Protein AF-X1NJS3-F1 (afdb_monomer_lite)

Radius of gyration: 25.47 Å; chains: 1; bounding box: 70×43×67 Å

Foldseek 3Di:
DPPPVVCCVPVVCCLQAQLLLLLLLLVPQWAPPDAPVRSRVSRNVSSVVVLVVQLVVQCPPPNHNDDVSSVVSSVVSSVVSNVSSVVVQVPDDPVGGDDDPPPPPPPPQPPDPVSVVVVVVVVVVVVVVVVVVVCVVPPPPPDPPDPDDDDADPVRDSDDDD

Structure (mmCIF, N/CA/C/O backbone):
data_AF-X1NJS3-F1
#
_entry.id   AF-X1NJS3-F1
#
loop_
_atom_site.group_PDB
_atom_site.id
_atom_site.type_symbol
_atom_site.label_atom_id
_atom_site.label_alt_id
_atom_site.label_comp_id
_atom_site.label_asym_id
_atom_site.label_entity_id
_atom_site.label_seq_id
_atom_site.pdbx_PDB_ins_code
_atom_site.Cartn_x
_atom_site.Cartn_y
_atom_site.Cartn_z
_atom_site.occupancy
_atom_site.B_iso_or_equiv
_atom_site.auth_seq_id
_atom_site.auth_comp_id
_atom_site.auth_asym_id
_atom_site.auth_atom_id
_atom_site.pdbx_PDB_model_num
ATOM 1 N N . MET A 1 1 ? 2.741 6.557 -29.285 1.00 46.91 1 MET A N 1
ATOM 2 C CA . MET A 1 1 ? 2.210 5.775 -28.145 1.00 46.91 1 MET A CA 1
ATOM 3 C C . MET A 1 1 ? 2.106 6.664 -26.900 1.00 46.91 1 MET A C 1
ATOM 5 O O . MET A 1 1 ? 3.050 6.705 -26.124 1.00 46.91 1 MET A O 1
ATOM 9 N N . PRO A 1 2 ? 1.004 7.417 -26.710 1.00 48.31 2 PRO A N 1
ATOM 10 C CA . PRO A 1 2 ? 0.836 8.349 -25.581 1.00 48.31 2 PRO A CA 1
ATOM 11 C C . PRO A 1 2 ? 0.317 7.695 -24.280 1.00 48.31 2 PRO A C 1
ATOM 13 O O . PRO A 1 2 ? 0.079 8.378 -23.291 1.00 48.31 2 PRO A O 1
ATOM 16 N N . SER A 1 3 ? 0.114 6.375 -24.258 1.00 61.16 3 SER A N 1
ATOM 17 C CA . SER A 1 3 ? -0.621 5.662 -23.201 1.00 61.16 3 SER A CA 1
ATOM 18 C C . SER A 1 3 ? 0.203 5.266 -21.968 1.00 61.16 3 SER A C 1
ATOM 20 O O . SER A 1 3 ? -0.378 4.862 -20.961 1.00 61.16 3 SER A O 1
ATOM 22 N N . ASN A 1 4 ? 1.537 5.379 -21.998 1.00 74.69 4 ASN A N 1
ATOM 23 C CA . ASN A 1 4 ? 2.374 4.877 -20.902 1.00 74.69 4 ASN A CA 1
ATOM 24 C C . ASN A 1 4 ? 2.341 5.790 -19.662 1.00 74.69 4 ASN A C 1
ATOM 26 O O . ASN A 1 4 ? 2.194 5.312 -18.540 1.00 74.69 4 ASN A O 1
ATOM 30 N N . SER A 1 5 ? 2.404 7.110 -19.854 1.00 83.56 5 SER A N 1
ATOM 31 C CA . SER A 1 5 ? 2.488 8.063 -18.739 1.00 83.56 5 SER A CA 1
ATOM 32 C C . SER A 1 5 ? 1.195 8.134 -17.929 1.00 83.56 5 SER A C 1
ATOM 34 O O . SER A 1 5 ? 1.243 8.111 -16.703 1.00 83.56 5 SER A O 1
ATOM 36 N N . LEU A 1 6 ? 0.034 8.145 -18.598 1.00 85.44 6 LEU A N 1
ATOM 37 C CA . LEU A 1 6 ? -1.269 8.157 -17.923 1.00 85.44 6 LEU A CA 1
ATOM 38 C C . LEU A 1 6 ? -1.483 6.883 -17.098 1.00 85.44 6 LEU A C 1
ATOM 40 O O . LEU A 1 6 ? -1.973 6.929 -15.972 1.00 85.44 6 LEU A O 1
ATOM 44 N N . ARG A 1 7 ? -1.056 5.740 -17.639 1.00 82.75 7 ARG A N 1
ATOM 45 C CA . ARG A 1 7 ? -1.139 4.457 -16.949 1.00 82.75 7 ARG A CA 1
ATOM 46 C C . ARG A 1 7 ? -0.251 4.406 -15.708 1.00 82.75 7 ARG A C 1
ATOM 48 O O . ARG A 1 7 ? -0.682 3.853 -14.705 1.00 82.75 7 ARG A O 1
ATOM 55 N N . ILE A 1 8 ? 0.949 4.984 -15.748 1.00 84.44 8 ILE A N 1
ATOM 56 C CA . ILE A 1 8 ? 1.824 5.079 -14.569 1.00 84.44 8 ILE A CA 1
ATOM 57 C C . ILE A 1 8 ? 1.223 6.045 -13.542 1.00 84.44 8 ILE A C 1
ATOM 59 O O . ILE A 1 8 ? 1.112 5.694 -12.369 1.00 84.44 8 ILE A O 1
ATOM 63 N N . ALA A 1 9 ? 0.777 7.222 -13.989 1.00 87.88 9 ALA A N 1
ATOM 64 C CA . ALA A 1 9 ? 0.212 8.255 -13.124 1.00 87.88 9 ALA A CA 1
ATOM 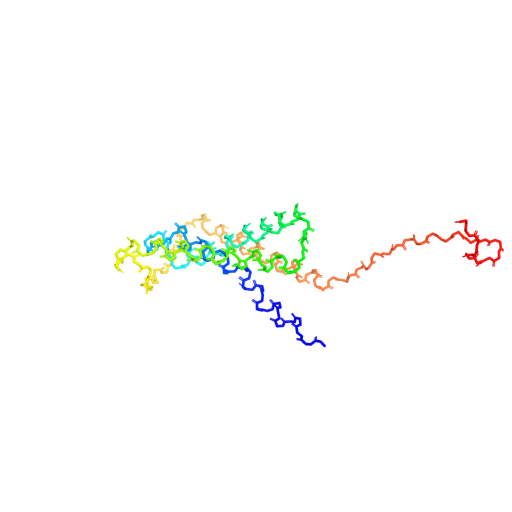65 C C . ALA A 1 9 ? -1.035 7.784 -12.360 1.00 87.88 9 ALA A C 1
ATOM 67 O O . ALA A 1 9 ? -1.224 8.175 -11.214 1.00 87.88 9 ALA A O 1
ATOM 68 N N . LEU A 1 10 ? -1.867 6.932 -12.968 1.00 86.75 10 LEU A N 1
ATOM 69 C CA . LEU A 1 10 ? -3.061 6.373 -12.323 1.00 86.75 10 LEU A CA 1
ATOM 70 C C . LEU A 1 10 ? -2.790 5.029 -11.637 1.00 86.75 10 LEU A C 1
ATOM 72 O O . LEU A 1 10 ? -3.277 4.777 -10.536 1.00 86.75 10 LEU A O 1
ATOM 76 N N . GLY A 1 11 ? -2.004 4.164 -12.275 1.00 88.56 11 GLY A N 1
ATOM 77 C CA . GLY A 1 11 ? -1.736 2.813 -11.794 1.00 88.56 11 GLY A CA 1
ATOM 78 C C . GLY A 1 11 ? -0.907 2.791 -10.516 1.00 88.56 11 GLY A C 1
ATOM 79 O O . GLY A 1 11 ? -1.150 1.950 -9.654 1.00 88.56 11 GLY A O 1
ATOM 80 N N . LEU A 1 12 ? 0.035 3.725 -10.362 1.00 89.19 12 LEU A N 1
ATOM 81 C CA . LEU A 1 12 ? 0.917 3.767 -9.199 1.00 89.19 12 LEU A CA 1
ATOM 82 C C . LEU A 1 12 ? 0.168 4.179 -7.916 1.00 89.19 12 LEU A C 1
ATOM 84 O O . LEU A 1 12 ? 0.212 3.407 -6.959 1.00 89.19 12 LEU A O 1
ATOM 88 N N . PRO A 1 13 ? -0.612 5.280 -7.877 1.00 90.69 13 PRO A N 1
ATOM 89 C CA . PRO A 1 13 ? -1.480 5.573 -6.736 1.00 90.69 13 PRO A CA 1
ATOM 90 C C . PRO A 1 13 ? -2.510 4.474 -6.472 1.00 90.69 13 PRO A C 1
ATOM 92 O O . PRO A 1 13 ? -2.783 4.156 -5.316 1.00 90.69 13 PRO A O 1
ATOM 95 N N . PHE A 1 14 ? -3.058 3.862 -7.528 1.00 90.88 14 PHE A N 1
ATOM 96 C CA . PHE A 1 14 ? -4.007 2.763 -7.381 1.00 90.88 14 PHE A CA 1
ATOM 97 C C . PHE A 1 14 ? -3.387 1.578 -6.627 1.00 90.88 14 PHE A C 1
ATOM 99 O O . PHE A 1 14 ? -3.921 1.157 -5.599 1.00 90.88 14 PHE A O 1
ATOM 106 N N . LEU A 1 15 ? -2.232 1.091 -7.091 1.00 91.88 15 LEU A N 1
ATOM 107 C CA . LEU A 1 15 ? -1.497 -0.013 -6.465 1.00 91.88 15 LEU A CA 1
ATOM 108 C C . LEU A 1 15 ? -1.016 0.329 -5.052 1.00 91.88 15 LEU A C 1
ATOM 110 O O . LEU A 1 15 ? -1.027 -0.539 -4.185 1.00 91.88 15 LEU A O 1
ATOM 114 N N . LEU A 1 16 ? -0.620 1.577 -4.805 1.00 92.88 16 LEU A N 1
ATOM 115 C CA . LEU A 1 16 ? -0.117 2.007 -3.499 1.00 92.88 16 LEU A CA 1
ATOM 116 C C . LEU A 1 16 ? -1.215 2.246 -2.460 1.00 92.88 16 LEU A C 1
ATOM 118 O O . LEU A 1 16 ? -0.913 2.268 -1.269 1.00 92.88 16 LEU A O 1
ATOM 122 N N . PHE A 1 17 ? -2.474 2.420 -2.864 1.00 94.25 17 PHE A N 1
ATOM 123 C CA . PHE A 1 17 ? -3.527 2.813 -1.928 1.00 94.25 17 PHE A CA 1
ATOM 124 C C . PHE A 1 17 ? -4.672 1.807 -1.810 1.00 94.25 17 PHE A C 1
ATOM 126 O O . PHE A 1 17 ? -5.037 1.425 -0.700 1.00 94.25 17 PHE A O 1
ATOM 133 N N . PHE A 1 18 ? -5.253 1.358 -2.923 1.00 94.88 18 PHE A N 1
ATOM 134 C CA . PHE A 1 18 ? -6.493 0.572 -2.914 1.00 94.88 18 PHE A CA 1
ATOM 135 C C . PHE A 1 18 ? -6.396 -0.803 -2.230 1.00 94.88 18 PHE A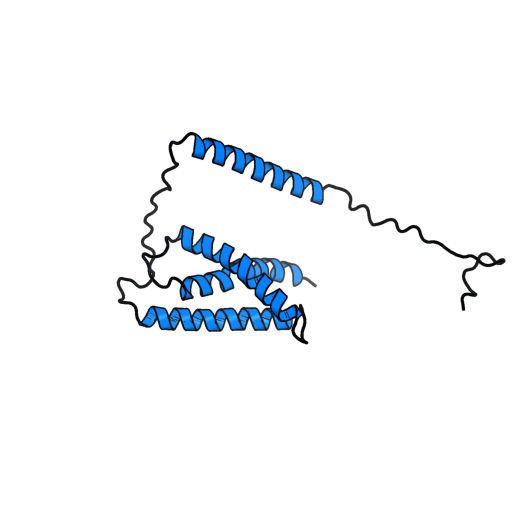 C 1
ATOM 137 O O . PHE A 1 18 ? -7.271 -1.103 -1.405 1.00 94.88 18 PHE A O 1
ATOM 144 N N . PRO A 1 19 ? -5.396 -1.660 -2.527 1.00 95.06 19 PRO A N 1
ATOM 145 C CA . PRO A 1 19 ? -5.317 -2.978 -1.899 1.00 95.06 19 PRO A CA 1
ATOM 146 C C . PRO A 1 19 ? -5.123 -2.866 -0.384 1.00 95.06 19 PRO A C 1
ATOM 148 O O . PRO A 1 19 ? -5.803 -3.552 0.379 1.00 95.06 19 PRO A O 1
ATOM 151 N N . GLY A 1 20 ? -4.281 -1.938 0.071 1.00 95.31 20 GLY A N 1
ATOM 152 C CA . GLY A 1 20 ? -4.107 -1.668 1.491 1.00 95.31 20 GLY A CA 1
ATOM 153 C C . GLY A 1 20 ? -5.344 -1.056 2.143 1.00 95.31 20 GLY A C 1
ATOM 154 O O . GLY A 1 20 ? -5.746 -1.511 3.208 1.00 95.31 20 GLY A O 1
ATOM 155 N N . TYR A 1 21 ? -6.012 -0.095 1.499 1.00 93.56 21 TYR A N 1
ATOM 156 C CA . TYR A 1 21 ? -7.223 0.531 2.042 1.00 93.56 21 TYR A CA 1
ATOM 157 C C . TYR A 1 21 ? -8.367 -0.466 2.229 1.00 93.56 21 TYR A C 1
ATOM 159 O O . TYR A 1 21 ? -9.014 -0.484 3.278 1.00 93.56 21 TYR A O 1
ATOM 167 N N . THR A 1 22 ? -8.616 -1.314 1.230 1.00 94.69 22 THR A N 1
ATOM 168 C CA . THR A 1 22 ? -9.664 -2.342 1.312 1.00 94.69 22 THR A CA 1
ATOM 169 C C . THR A 1 22 ? -9.347 -3.388 2.373 1.00 94.69 22 THR A C 1
ATOM 171 O O . THR A 1 22 ? -10.240 -3.769 3.131 1.00 94.69 22 THR A O 1
ATOM 174 N N . LEU A 1 23 ? -8.077 -3.774 2.522 1.00 94.56 23 LEU A N 1
ATOM 175 C CA . LEU A 1 23 ? -7.653 -4.656 3.603 1.00 94.56 23 LEU A CA 1
ATOM 176 C C . LEU A 1 23 ? -7.776 -3.988 4.982 1.00 94.56 23 LEU A C 1
ATOM 178 O O . LEU A 1 23 ? -8.297 -4.602 5.907 1.00 94.56 23 LEU A O 1
ATOM 182 N N . VAL A 1 24 ? -7.382 -2.724 5.139 1.00 93.38 24 VAL A N 1
ATOM 183 C CA . VAL A 1 24 ? -7.554 -1.976 6.397 1.00 93.38 24 VAL A CA 1
ATOM 184 C C . VAL A 1 24 ? -9.038 -1.807 6.731 1.00 93.38 24 VAL A C 1
ATOM 186 O O . VAL A 1 24 ? -9.432 -1.950 7.887 1.00 93.38 24 VAL A O 1
ATOM 189 N N . ALA A 1 25 ? -9.890 -1.552 5.737 1.00 90.25 25 ALA A N 1
ATOM 190 C CA . ALA A 1 25 ? -11.341 -1.515 5.913 1.00 90.25 25 ALA A CA 1
ATOM 191 C C . ALA A 1 25 ? -11.912 -2.883 6.318 1.00 90.25 25 ALA A C 1
ATOM 193 O O . ALA A 1 25 ? -12.875 -2.930 7.087 1.00 90.25 25 ALA A O 1
ATOM 194 N N . ALA A 1 26 ? -11.313 -3.970 5.824 1.00 90.12 26 ALA A N 1
ATOM 195 C CA . ALA A 1 26 ? -11.658 -5.330 6.199 1.00 90.12 26 ALA A CA 1
ATOM 196 C C . ALA A 1 26 ? -11.175 -5.678 7.607 1.00 90.12 26 ALA A C 1
ATOM 198 O O . ALA A 1 26 ? -11.930 -6.306 8.331 1.00 90.12 26 ALA A O 1
ATOM 199 N N . LEU A 1 27 ? -9.972 -5.276 8.022 1.00 89.75 27 LEU A N 1
ATOM 200 C CA . LEU A 1 27 ? -9.378 -5.599 9.327 1.00 89.75 27 LEU A CA 1
ATOM 201 C C . LEU A 1 27 ? -9.938 -4.728 10.460 1.00 89.75 27 LEU A C 1
ATOM 203 O O . LEU A 1 27 ? -10.289 -5.253 11.520 1.00 89.75 27 LEU A O 1
ATOM 207 N N . PHE A 1 28 ? -10.100 -3.430 10.202 1.00 88.31 28 PHE A N 1
ATOM 208 C CA . PHE A 1 28 ? -10.522 -2.405 11.159 1.00 88.31 28 PHE A CA 1
ATOM 209 C C . PHE A 1 28 ? -11.796 -1.687 10.667 1.00 88.31 28 PHE A C 1
ATOM 211 O O . PHE A 1 28 ? -11.747 -0.529 10.220 1.00 88.31 28 PHE A O 1
ATOM 218 N N . PRO A 1 29 ? -12.963 -2.366 10.711 1.00 80.25 29 PRO A N 1
ATOM 219 C CA . PRO A 1 29 ? -14.224 -1.823 10.203 1.00 80.25 29 PRO A CA 1
ATOM 220 C C . PRO A 1 29 ? -14.849 -0.752 11.115 1.00 80.25 29 PRO A C 1
ATOM 222 O O . PRO A 1 29 ? -15.706 0.004 10.654 1.00 80.25 29 PRO A O 1
ATOM 225 N N . LYS A 1 30 ? -14.437 -0.679 12.388 1.00 75.69 30 LYS A N 1
ATOM 226 C CA . LYS A 1 30 ? -14.980 0.250 13.390 1.00 75.69 30 LYS A CA 1
ATOM 227 C C . LYS A 1 30 ? -14.455 1.680 13.197 1.00 75.69 30 LYS A C 1
ATOM 229 O O . LYS A 1 30 ? -13.356 1.885 12.678 1.00 75.69 30 LYS A O 1
ATOM 234 N N . ARG A 1 31 ? -15.238 2.678 13.631 1.00 67.81 31 ARG A N 1
ATOM 235 C CA . ARG A 1 31 ? -14.807 4.092 13.696 1.00 67.81 31 ARG A CA 1
ATOM 236 C C . ARG A 1 31 ? -13.649 4.309 14.655 1.00 67.81 31 ARG A C 1
ATOM 238 O O . ARG A 1 31 ? -12.671 4.933 14.279 1.00 67.81 31 ARG A O 1
ATOM 245 N N . GLU A 1 32 ? -13.785 3.802 15.872 1.00 67.31 32 GLU A N 1
ATOM 246 C CA . GLU A 1 32 ? -12.888 4.131 16.986 1.00 67.31 32 GLU A CA 1
ATOM 247 C C . GLU A 1 32 ? -11.546 3.406 16.923 1.00 67.31 32 GLU A C 1
ATOM 249 O O . GLU A 1 32 ? -10.642 3.718 17.683 1.00 67.31 32 GLU A O 1
ATOM 254 N N . SER A 1 33 ? -11.395 2.437 16.016 1.00 71.31 33 SER A N 1
ATOM 255 C CA . SER A 1 33 ? -10.161 1.663 15.925 1.00 71.31 33 SER A CA 1
ATOM 256 C C . SER A 1 33 ? -9.006 2.425 15.284 1.00 71.31 33 SER A C 1
ATOM 258 O O . SER A 1 33 ? -7.872 2.043 15.524 1.00 71.31 33 SER A O 1
ATOM 260 N N . LEU A 1 34 ? -9.283 3.412 14.420 1.00 77.69 34 LEU A N 1
ATOM 261 C CA . LEU A 1 34 ? -8.256 4.165 13.693 1.00 77.69 34 LEU A CA 1
ATOM 262 C C . LEU A 1 34 ? -8.742 5.578 13.380 1.00 77.69 34 LEU A C 1
ATOM 264 O O . LEU A 1 34 ? -9.814 5.744 12.777 1.00 77.69 34 LEU A O 1
ATOM 268 N N . GLU A 1 35 ? -7.914 6.574 13.682 1.00 82.94 35 GLU A N 1
ATOM 269 C CA . GLU A 1 35 ? -8.123 7.936 13.198 1.00 82.94 35 GLU A CA 1
ATOM 270 C C . GLU A 1 35 ? -8.035 7.999 11.660 1.00 82.94 35 GLU A C 1
ATOM 272 O O . GLU A 1 35 ? -7.518 7.102 10.988 1.00 82.94 35 GLU A O 1
ATOM 277 N N . ALA A 1 36 ? -8.547 9.076 11.056 1.00 80.25 36 ALA A N 1
ATOM 278 C CA . ALA A 1 36 ? -8.548 9.218 9.598 1.00 80.25 36 ALA A CA 1
ATOM 279 C C . ALA A 1 36 ? -7.125 9.209 9.007 1.00 80.25 36 ALA A C 1
ATOM 281 O O . ALA A 1 36 ? -6.889 8.557 7.989 1.00 80.25 36 ALA A O 1
ATOM 282 N N . ILE A 1 37 ? -6.180 9.891 9.663 1.00 83.50 37 ILE A N 1
ATOM 283 C CA . ILE A 1 37 ? -4.776 9.960 9.234 1.00 83.50 37 ILE A CA 1
ATOM 284 C C . ILE A 1 37 ? -4.101 8.597 9.401 1.00 83.50 37 ILE A C 1
ATOM 286 O O . ILE A 1 37 ? -3.447 8.127 8.472 1.00 83.50 37 ILE A O 1
ATOM 290 N N . GLU A 1 38 ? -4.316 7.927 10.535 1.00 86.75 38 GLU A N 1
ATOM 291 C CA . GLU A 1 38 ? -3.793 6.580 10.783 1.00 86.75 38 GLU A CA 1
ATOM 292 C C . GLU A 1 38 ? -4.299 5.591 9.739 1.00 86.75 38 GLU A C 1
ATOM 294 O O . GLU A 1 38 ? -3.515 4.827 9.183 1.00 86.75 38 GLU A O 1
ATOM 299 N N . ARG A 1 39 ? -5.593 5.641 9.401 1.00 89.25 39 ARG A N 1
ATOM 300 C CA . ARG A 1 39 ? -6.182 4.780 8.371 1.00 89.25 39 ARG A CA 1
ATOM 301 C C . ARG A 1 39 ? -5.523 4.996 7.013 1.00 89.25 39 ARG A C 1
ATOM 303 O O . ARG A 1 39 ? -5.266 4.019 6.312 1.00 89.25 39 ARG A O 1
ATOM 310 N N . VAL A 1 40 ? -5.246 6.244 6.636 1.00 90.12 40 VAL A N 1
ATOM 311 C CA . VAL A 1 40 ? -4.540 6.560 5.386 1.00 90.12 40 VAL A CA 1
ATOM 312 C C . VAL A 1 40 ? -3.107 6.029 5.435 1.00 90.12 40 VAL A C 1
ATOM 314 O O . VAL A 1 40 ? -2.708 5.305 4.526 1.00 90.12 40 VAL A O 1
ATOM 317 N N . ALA A 1 41 ? -2.365 6.302 6.510 1.00 91.94 41 ALA A N 1
ATOM 318 C CA . ALA A 1 41 ? -0.988 5.840 6.679 1.00 91.94 41 ALA A CA 1
ATOM 319 C C . ALA A 1 41 ? -0.877 4.303 6.650 1.00 91.94 41 ALA A C 1
ATOM 321 O O . ALA A 1 41 ? -0.075 3.749 5.896 1.00 91.94 41 ALA A O 1
ATOM 322 N N . LEU A 1 42 ? -1.743 3.605 7.392 1.00 92.88 42 LEU A N 1
ATOM 323 C CA . LEU A 1 42 ? -1.843 2.143 7.385 1.00 92.88 42 LEU A CA 1
ATOM 324 C C . LEU A 1 42 ? -2.228 1.596 6.012 1.00 92.88 42 LEU A C 1
ATOM 326 O O . LEU A 1 42 ? -1.737 0.540 5.635 1.00 92.88 42 LEU A O 1
ATOM 330 N N . SER A 1 43 ? -3.064 2.300 5.243 1.00 94.25 43 SER A N 1
ATOM 331 C CA . SER A 1 43 ? -3.424 1.868 3.885 1.00 94.25 43 SER A CA 1
ATOM 332 C C . SER A 1 43 ? -2.205 1.859 2.963 1.00 94.25 43 SER A C 1
ATOM 334 O O . SER A 1 43 ? -1.996 0.886 2.242 1.00 94.25 43 SER A O 1
ATOM 336 N N . PHE A 1 44 ? -1.358 2.890 3.026 1.00 95.06 44 PHE A N 1
ATOM 337 C CA . PHE A 1 44 ? -0.098 2.905 2.280 1.00 95.06 44 PHE A CA 1
ATOM 338 C C . PHE A 1 44 ? 0.844 1.786 2.737 1.00 95.06 44 PHE A C 1
ATOM 340 O O . PHE A 1 44 ? 1.331 1.020 1.905 1.00 95.06 44 PHE A O 1
ATOM 347 N N . GLY A 1 45 ? 1.052 1.641 4.051 1.00 94.19 45 GLY A N 1
ATOM 348 C CA . GLY A 1 45 ? 1.915 0.590 4.602 1.00 94.19 45 GLY A CA 1
ATOM 349 C C . GLY A 1 45 ? 1.448 -0.818 4.221 1.00 94.19 45 GLY A C 1
ATOM 350 O O . GLY A 1 45 ? 2.246 -1.655 3.801 1.00 94.19 45 GLY A O 1
ATOM 351 N N . MET A 1 46 ? 0.139 -1.063 4.279 1.00 95.56 46 MET A N 1
ATOM 352 C CA . MET A 1 46 ? -0.447 -2.354 3.937 1.00 95.56 46 MET A CA 1
ATOM 353 C C . MET A 1 46 ? -0.334 -2.659 2.438 1.00 95.56 46 MET A C 1
ATOM 355 O O . MET A 1 46 ? -0.061 -3.801 2.080 1.00 95.56 46 MET A O 1
ATOM 359 N N . SER A 1 47 ? -0.473 -1.671 1.549 1.00 96.00 47 SER A N 1
ATOM 360 C CA . SER A 1 47 ? -0.226 -1.879 0.113 1.00 96.00 47 SER A CA 1
ATOM 361 C C . SER A 1 47 ? 1.238 -2.215 -0.172 1.00 96.00 47 SER A C 1
ATOM 363 O O . SER A 1 47 ? 1.504 -3.142 -0.935 1.00 96.00 47 SER A O 1
ATOM 365 N N . ILE A 1 48 ? 2.181 -1.506 0.464 1.00 94.56 48 ILE A N 1
ATOM 366 C CA . ILE A 1 48 ? 3.624 -1.767 0.322 1.00 94.56 48 ILE A CA 1
ATOM 367 C C . ILE A 1 48 ? 3.978 -3.178 0.809 1.00 94.56 48 ILE A C 1
ATOM 369 O O . ILE A 1 48 ? 4.863 -3.807 0.240 1.00 94.56 48 ILE A O 1
ATOM 373 N N . ALA A 1 49 ? 3.274 -3.705 1.810 1.00 95.12 49 ALA A N 1
ATOM 374 C CA . ALA A 1 49 ? 3.450 -5.085 2.253 1.00 95.12 49 ALA A CA 1
ATOM 375 C C . ALA A 1 49 ? 2.792 -6.104 1.300 1.00 95.12 49 ALA A C 1
ATOM 377 O O . ALA A 1 49 ? 3.415 -7.088 0.904 1.00 95.12 49 ALA A O 1
ATOM 378 N N . VAL A 1 50 ? 1.529 -5.884 0.922 1.00 95.56 50 VAL A N 1
ATOM 379 C CA . VAL A 1 50 ? 0.712 -6.881 0.209 1.00 95.56 50 VAL A CA 1
ATOM 380 C C . VAL A 1 50 ? 1.054 -6.974 -1.272 1.00 95.56 50 VAL A C 1
ATOM 382 O O . VAL A 1 50 ? 1.120 -8.079 -1.802 1.00 95.56 50 VAL A O 1
ATOM 385 N N . VAL A 1 51 ? 1.261 -5.852 -1.964 1.00 94.62 51 VAL A N 1
ATOM 386 C CA . VAL A 1 51 ? 1.462 -5.863 -3.422 1.00 94.62 51 VAL A CA 1
ATOM 387 C C . VAL A 1 51 ? 2.727 -6.639 -3.817 1.00 94.62 51 VAL A C 1
ATOM 389 O O . VAL A 1 51 ? 2.618 -7.522 -4.672 1.00 94.62 51 VAL A O 1
ATOM 392 N N . PRO A 1 52 ? 3.904 -6.413 -3.195 1.00 92.81 52 PRO A N 1
ATOM 393 C CA . PRO A 1 52 ? 5.086 -7.229 -3.460 1.00 92.81 52 PRO A CA 1
ATOM 394 C C . PRO A 1 52 ? 4.899 -8.688 -3.056 1.00 92.81 52 PRO A C 1
ATOM 396 O O . PRO A 1 52 ? 5.384 -9.567 -3.759 1.00 92.81 52 PRO A O 1
ATOM 399 N N . LEU A 1 53 ? 4.166 -8.967 -1.972 1.00 94.38 53 LEU A N 1
ATOM 400 C CA . LEU A 1 53 ? 3.884 -10.339 -1.551 1.00 94.38 53 LEU A CA 1
ATOM 401 C C . LEU A 1 53 ? 3.025 -11.084 -2.585 1.00 94.38 53 LEU A C 1
ATOM 403 O O . LEU A 1 53 ? 3.333 -12.223 -2.923 1.00 94.38 53 LEU A O 1
ATOM 407 N N . ILE A 1 54 ? 2.001 -10.431 -3.147 1.00 93.00 54 ILE A N 1
ATOM 408 C CA . ILE A 1 54 ? 1.213 -10.967 -4.268 1.00 93.00 54 ILE A CA 1
ATOM 409 C C . ILE A 1 54 ? 2.119 -11.212 -5.478 1.00 93.00 54 ILE A C 1
ATOM 411 O O . ILE A 1 54 ? 2.042 -12.274 -6.092 1.00 93.00 54 ILE A O 1
ATOM 415 N N . GLY A 1 55 ? 2.998 -10.261 -5.803 1.00 91.94 55 GLY A N 1
ATOM 416 C CA . GLY A 1 55 ? 3.976 -10.419 -6.882 1.00 91.94 55 GLY A CA 1
ATOM 417 C C . GLY A 1 55 ? 4.912 -11.610 -6.662 1.00 91.94 55 GLY A C 1
ATOM 418 O O . GLY A 1 55 ? 5.156 -12.381 -7.587 1.00 91.94 55 GLY A O 1
ATOM 419 N N . LEU A 1 56 ? 5.381 -11.807 -5.429 1.00 92.00 56 LEU A N 1
ATOM 420 C CA . LEU A 1 56 ? 6.231 -12.933 -5.054 1.00 92.00 56 LEU A CA 1
ATOM 421 C C . LEU A 1 56 ? 5.482 -14.263 -5.173 1.00 92.00 56 LEU A C 1
ATOM 423 O O . LEU A 1 56 ? 6.024 -15.210 -5.729 1.00 92.00 56 LEU A O 1
ATOM 427 N N . ILE A 1 57 ? 4.234 -14.335 -4.707 1.00 91.44 57 ILE A N 1
ATOM 428 C CA . ILE A 1 57 ? 3.390 -15.530 -4.856 1.00 91.44 57 ILE A CA 1
ATOM 429 C C . ILE A 1 57 ? 3.185 -15.847 -6.341 1.00 91.44 57 ILE A C 1
ATOM 431 O O . ILE A 1 57 ? 3.356 -16.992 -6.756 1.00 91.44 57 ILE A O 1
ATOM 435 N N . LEU A 1 58 ? 2.889 -14.832 -7.157 1.00 91.31 58 LEU A N 1
ATOM 436 C CA . LEU A 1 58 ? 2.748 -14.985 -8.604 1.00 91.31 58 LEU A CA 1
ATOM 437 C C . LEU A 1 58 ? 4.031 -15.476 -9.276 1.00 91.31 58 LEU A C 1
ATOM 439 O O . LEU A 1 58 ? 3.949 -16.231 -10.242 1.00 91.31 58 LEU A O 1
ATOM 443 N N . ASN A 1 59 ? 5.205 -15.119 -8.754 1.00 91.00 59 ASN A N 1
ATOM 444 C CA . ASN A 1 59 ? 6.481 -15.611 -9.268 1.00 91.00 59 ASN A CA 1
ATOM 445 C C . ASN A 1 59 ? 6.613 -17.141 -9.187 1.00 91.00 59 ASN A C 1
ATOM 447 O O . ASN A 1 59 ? 7.257 -17.740 -10.040 1.00 91.00 59 ASN A O 1
ATOM 451 N N . TYR A 1 60 ? 5.984 -17.774 -8.191 1.00 88.25 60 TYR A N 1
ATOM 452 C CA . TYR A 1 60 ? 5.961 -19.234 -8.051 1.00 88.25 60 TYR A CA 1
ATOM 453 C C . TYR A 1 60 ? 4.858 -19.908 -8.875 1.00 88.25 60 TYR A C 1
ATOM 455 O O . TYR A 1 60 ? 4.806 -21.135 -8.949 1.00 88.25 60 TYR A O 1
ATOM 463 N N . THR A 1 61 ? 3.967 -19.133 -9.495 1.00 87.75 61 THR A N 1
ATOM 464 C CA . THR A 1 61 ? 2.916 -19.673 -10.361 1.00 87.75 61 THR A CA 1
ATOM 465 C C . THR A 1 61 ? 3.374 -19.754 -11.821 1.00 87.75 61 THR A C 1
ATOM 467 O O . THR A 1 61 ? 4.218 -18.958 -12.238 1.00 87.75 61 THR A O 1
ATOM 470 N N . PRO A 1 62 ? 2.779 -20.640 -12.648 1.00 82.12 62 PRO A N 1
ATOM 471 C CA . PRO A 1 62 ? 3.144 -20.790 -14.063 1.00 82.12 62 PRO A CA 1
ATOM 472 C C . PRO A 1 62 ? 3.018 -19.498 -14.888 1.00 82.12 62 PRO A C 1
ATOM 474 O O . PRO A 1 62 ? 3.607 -19.375 -15.959 1.00 82.12 62 PRO A O 1
ATOM 477 N N . TRP A 1 63 ? 2.236 -18.530 -14.401 1.00 80.00 63 TRP A N 1
ATOM 478 C CA . TRP A 1 63 ? 1.993 -17.254 -15.067 1.00 80.00 63 TRP A CA 1
ATOM 479 C C . TRP A 1 63 ? 3.122 -16.225 -14.871 1.00 80.00 63 TRP A C 1
ATOM 481 O O . TRP A 1 63 ? 3.287 -15.341 -15.720 1.00 80.00 63 TRP A O 1
ATOM 491 N N . GLY A 1 64 ? 3.918 -16.354 -13.800 1.00 81.81 64 GLY A N 1
ATOM 492 C CA . GLY A 1 64 ? 5.028 -15.460 -13.456 1.00 81.81 64 GLY A CA 1
ATOM 493 C C . GLY A 1 64 ? 4.625 -14.004 -13.166 1.00 81.81 64 GLY A C 1
ATOM 494 O O . GLY A 1 64 ? 3.446 -13.647 -13.109 1.00 81.81 64 GLY A O 1
ATOM 495 N N . ILE A 1 65 ? 5.623 -13.124 -13.012 1.00 84.25 65 ILE A N 1
ATOM 496 C CA . ILE A 1 65 ? 5.423 -11.679 -12.784 1.00 84.25 65 ILE A CA 1
ATOM 497 C C . ILE A 1 65 ? 5.155 -10.968 -14.122 1.00 84.25 65 ILE A C 1
ATOM 499 O O . ILE A 1 65 ? 5.986 -10.229 -14.651 1.00 84.25 65 ILE A O 1
ATOM 503 N N . ARG A 1 66 ? 3.978 -11.220 -14.702 1.00 86.81 66 ARG A N 1
ATOM 504 C CA . ARG A 1 66 ? 3.474 -10.512 -15.891 1.00 86.81 66 ARG A CA 1
ATOM 505 C C . ARG A 1 66 ? 2.403 -9.499 -15.499 1.00 86.81 66 ARG A C 1
ATOM 507 O O . ARG A 1 66 ? 1.804 -9.580 -14.431 1.00 86.81 66 ARG A O 1
ATOM 514 N N . LEU A 1 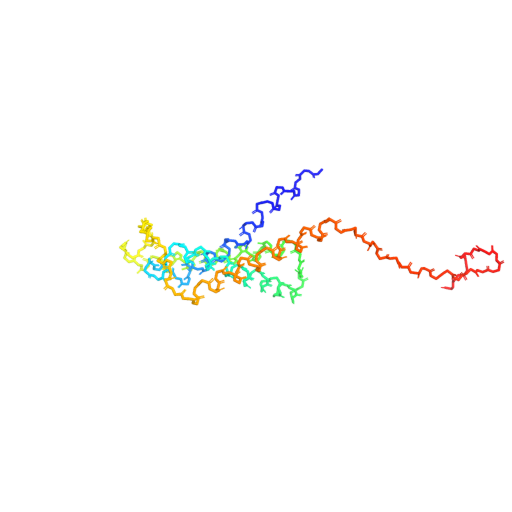67 ? 2.119 -8.563 -16.401 1.00 83.69 67 LEU A N 1
ATOM 515 C CA . LEU A 1 67 ? 1.113 -7.533 -16.164 1.00 83.69 67 LEU A CA 1
ATOM 516 C C . LEU A 1 67 ? -0.288 -8.107 -15.909 1.00 83.69 67 LEU A C 1
ATOM 518 O O . LEU A 1 67 ? -0.940 -7.702 -14.951 1.00 83.69 67 LEU A O 1
ATOM 522 N N . GLU A 1 68 ? -0.762 -9.007 -16.772 1.00 89.12 68 GLU A N 1
ATOM 523 C CA . GLU A 1 68 ? -2.134 -9.519 -16.677 1.00 89.12 68 GLU A CA 1
ATOM 524 C C . GLU A 1 68 ? -2.375 -10.317 -15.385 1.00 89.12 68 GLU A C 1
ATOM 526 O O . GLU A 1 68 ? -3.322 -9.984 -14.675 1.00 89.12 68 GLU A O 1
ATOM 531 N N . PRO A 1 69 ? -1.512 -11.279 -14.991 1.00 89.69 69 PRO A N 1
ATOM 532 C CA . PRO A 1 69 ? -1.663 -11.994 -13.724 1.00 89.69 69 PRO A CA 1
ATOM 533 C C . PRO A 1 69 ? -1.639 -11.063 -12.512 1.00 89.69 69 PRO A C 1
ATOM 535 O O . PRO A 1 69 ? -2.486 -11.190 -11.635 1.00 89.69 69 PRO A O 1
ATOM 538 N N . VAL A 1 70 ? -0.732 -10.077 -12.484 1.00 90.00 70 VAL A N 1
ATOM 539 C CA . VAL A 1 70 ? -0.670 -9.091 -11.392 1.00 90.00 70 VAL A CA 1
ATOM 540 C C . VAL A 1 70 ? -1.971 -8.298 -11.300 1.00 90.00 70 VAL A C 1
ATOM 542 O O . VAL A 1 70 ? -2.516 -8.140 -10.207 1.00 90.00 70 VAL A O 1
ATOM 545 N N . LEU A 1 71 ? -2.507 -7.836 -12.433 1.00 90.31 71 LEU A N 1
ATOM 546 C CA . LEU A 1 71 ? -3.782 -7.121 -12.464 1.00 90.31 71 LEU A CA 1
ATOM 547 C C . LEU A 1 71 ? -4.939 -7.994 -11.975 1.00 90.31 71 LEU A C 1
ATOM 549 O O . LEU A 1 71 ? -5.728 -7.524 -11.154 1.00 90.31 71 LEU A O 1
ATOM 553 N N . TYR A 1 72 ? -5.035 -9.248 -12.426 1.00 93.06 72 TYR A N 1
ATOM 554 C CA . TYR A 1 72 ? -6.096 -10.156 -11.985 1.00 93.06 72 TYR A CA 1
ATOM 555 C C . TYR A 1 72 ? -5.987 -10.474 -10.494 1.00 93.06 72 TYR A C 1
ATOM 557 O O . TYR A 1 72 ? -6.992 -10.402 -9.785 1.00 93.06 72 TYR A O 1
ATOM 565 N N . SER A 1 73 ? -4.785 -10.748 -9.988 1.00 93.31 73 SER A N 1
ATOM 566 C CA . SER A 1 73 ? -4.570 -11.044 -8.570 1.00 93.31 73 SER A CA 1
ATOM 567 C C . SER A 1 73 ? -4.864 -9.848 -7.674 1.00 93.31 73 SER A C 1
ATOM 569 O O . SER A 1 73 ? -5.573 -10.000 -6.683 1.00 93.31 73 SER A O 1
ATOM 571 N N . VAL A 1 74 ? -4.379 -8.652 -8.022 1.00 93.88 74 VAL A N 1
ATOM 572 C CA . VAL A 1 74 ? -4.645 -7.440 -7.233 1.00 93.88 74 VAL A CA 1
ATOM 573 C C . VAL A 1 74 ? -6.132 -7.087 -7.274 1.00 93.88 74 VAL A C 1
ATOM 575 O O . VAL A 1 74 ? -6.715 -6.792 -6.233 1.00 93.88 74 VAL A O 1
ATOM 578 N N . THR A 1 75 ? -6.775 -7.175 -8.442 1.00 94.25 75 THR A N 1
ATOM 579 C CA . THR A 1 75 ? -8.223 -6.934 -8.575 1.00 94.25 75 THR A CA 1
ATOM 580 C C . THR A 1 75 ? -9.037 -7.930 -7.754 1.00 94.25 75 THR A C 1
ATOM 582 O O . THR A 1 75 ? -9.931 -7.527 -7.011 1.00 94.25 75 THR A O 1
ATOM 585 N N . SER A 1 76 ? -8.714 -9.222 -7.847 1.00 95.38 76 SER A N 1
ATOM 586 C CA . SER A 1 76 ? -9.377 -10.278 -7.076 1.00 95.38 76 SER A CA 1
ATOM 587 C C . SER A 1 76 ? -9.201 -10.057 -5.574 1.00 95.38 76 SER A C 1
ATOM 589 O O . SER A 1 76 ? -10.176 -10.100 -4.825 1.00 95.38 76 SER A O 1
ATOM 591 N N . PHE A 1 77 ? -7.986 -9.712 -5.142 1.00 96.25 77 PHE A N 1
ATOM 592 C CA . PHE A 1 77 ? -7.694 -9.378 -3.754 1.00 96.25 77 PHE A CA 1
ATOM 593 C C . PHE A 1 77 ? -8.544 -8.202 -3.257 1.00 96.25 77 PHE A C 1
ATOM 595 O O . PHE A 1 77 ? -9.214 -8.334 -2.236 1.00 96.25 77 PHE A O 1
ATOM 602 N N . ILE A 1 78 ? -8.577 -7.090 -4.004 1.00 96.06 78 ILE A N 1
ATOM 603 C CA . ILE A 1 78 ? -9.402 -5.908 -3.697 1.00 96.06 78 ILE A CA 1
ATOM 604 C C . ILE A 1 78 ? -10.882 -6.289 -3.594 1.00 96.06 78 ILE A C 1
ATOM 606 O O . ILE A 1 78 ? -11.586 -5.828 -2.696 1.00 96.06 78 ILE A O 1
ATOM 610 N N . PHE A 1 79 ? -11.372 -7.124 -4.510 1.00 96.56 79 PHE A N 1
ATOM 611 C CA . PHE A 1 79 ? -12.768 -7.548 -4.527 1.00 96.56 79 PHE A CA 1
ATOM 612 C C . PHE A 1 79 ? -13.118 -8.385 -3.290 1.00 96.56 79 PHE A C 1
ATOM 614 O O . PHE A 1 79 ? -14.101 -8.096 -2.605 1.00 96.56 79 PHE A O 1
ATOM 621 N N . ILE A 1 80 ? -12.276 -9.365 -2.948 1.00 96.50 80 ILE A N 1
ATOM 622 C CA . ILE A 1 80 ? -12.453 -10.229 -1.775 1.00 96.50 80 ILE A CA 1
ATOM 623 C C . ILE A 1 80 ? -12.405 -9.406 -0.484 1.00 96.50 80 ILE A C 1
ATOM 625 O O . ILE A 1 80 ? -13.322 -9.497 0.335 1.00 96.50 80 ILE A O 1
ATOM 629 N N . THR A 1 81 ? -11.379 -8.573 -0.292 1.00 94.62 81 THR A N 1
ATOM 630 C CA . THR A 1 81 ? -11.255 -7.752 0.924 1.00 94.62 81 THR A CA 1
ATOM 631 C C . THR A 1 81 ? -12.383 -6.733 1.032 1.00 94.62 81 THR A C 1
ATOM 633 O O . THR A 1 81 ? -12.881 -6.500 2.132 1.00 94.62 81 THR A O 1
ATOM 636 N N . SER A 1 82 ? -12.858 -6.182 -0.086 1.00 92.94 82 SER A N 1
ATOM 637 C CA . SER A 1 82 ? -14.025 -5.295 -0.113 1.00 92.94 82 SER A CA 1
ATOM 638 C C . SER A 1 82 ? -15.308 -6.016 0.317 1.00 92.94 82 SER A C 1
ATOM 640 O O . SER A 1 82 ? -16.052 -5.494 1.153 1.00 92.94 82 SER A O 1
ATOM 642 N N . ILE A 1 83 ? -15.543 -7.245 -0.162 1.00 93.25 83 ILE A N 1
ATOM 643 C CA . ILE A 1 83 ? -16.672 -8.077 0.290 1.00 93.25 83 ILE A CA 1
ATOM 644 C C . ILE A 1 83 ? -16.564 -8.352 1.790 1.00 93.25 83 ILE A C 1
ATOM 646 O O . ILE A 1 83 ? -17.534 -8.150 2.522 1.00 93.25 83 ILE A O 1
ATOM 650 N N . VAL A 1 84 ? -15.387 -8.759 2.273 1.00 92.19 84 VAL A N 1
ATOM 651 C CA . VAL A 1 84 ? -15.153 -9.006 3.704 1.00 92.19 84 VAL A CA 1
ATOM 652 C C . VAL A 1 84 ? -15.410 -7.738 4.521 1.00 92.19 84 VAL A C 1
ATOM 654 O O . VAL A 1 84 ? -16.106 -7.789 5.537 1.00 92.19 84 VAL A O 1
ATOM 657 N N . ALA A 1 85 ? -14.916 -6.585 4.067 1.00 90.12 85 ALA A N 1
ATOM 658 C CA . ALA A 1 85 ? -15.156 -5.298 4.710 1.00 90.12 85 ALA A CA 1
ATOM 659 C C . ALA A 1 85 ? -16.650 -4.960 4.766 1.00 90.12 85 ALA A C 1
ATOM 661 O O . ALA A 1 85 ? -17.146 -4.512 5.800 1.00 90.12 85 ALA A O 1
ATOM 662 N N . TRP A 1 86 ? -17.386 -5.200 3.682 1.00 87.88 86 TRP A N 1
ATOM 663 C CA . TRP A 1 86 ? -18.825 -4.967 3.620 1.00 87.88 86 TRP A CA 1
ATOM 664 C C . TRP A 1 86 ? -19.608 -5.885 4.563 1.00 87.88 86 TRP A C 1
ATOM 666 O O . TRP A 1 86 ? -20.448 -5.400 5.325 1.00 87.88 86 TRP A O 1
ATOM 676 N N . LEU A 1 87 ? -19.296 -7.184 4.582 1.00 88.75 87 LEU A N 1
ATOM 677 C CA . LEU A 1 87 ? -19.914 -8.148 5.497 1.00 88.75 87 LEU A CA 1
ATOM 678 C C . LEU A 1 87 ? -19.648 -7.775 6.960 1.00 88.75 87 LEU A C 1
ATOM 680 O O . LEU A 1 87 ? -20.579 -7.737 7.765 1.00 88.75 87 LEU A O 1
ATOM 684 N N . ARG A 1 88 ? -18.407 -7.400 7.298 1.00 85.94 88 ARG A N 1
ATOM 685 C CA . ARG A 1 88 ? -18.060 -6.940 8.652 1.00 85.94 88 ARG A CA 1
ATOM 686 C C . ARG A 1 88 ? -18.739 -5.619 9.024 1.00 85.94 88 ARG A C 1
ATOM 688 O O . ARG A 1 88 ? -19.076 -5.426 10.188 1.00 85.94 88 ARG A O 1
ATOM 695 N N . ARG A 1 89 ? -18.977 -4.721 8.062 1.00 81.81 89 ARG A N 1
ATOM 696 C CA . ARG A 1 89 ? -19.698 -3.453 8.290 1.00 81.81 89 ARG A CA 1
ATOM 697 C C . ARG A 1 89 ? -21.197 -3.641 8.510 1.00 81.81 89 ARG A C 1
ATOM 699 O O . ARG A 1 89 ? -21.789 -2.863 9.254 1.00 81.81 89 ARG A O 1
ATOM 706 N N . LYS A 1 90 ? -21.814 -4.655 7.897 1.00 80.81 90 LYS A N 1
ATOM 707 C CA . LYS A 1 90 ? -23.246 -4.946 8.078 1.00 80.81 90 LYS A CA 1
ATOM 708 C C . LYS A 1 90 ? -23.607 -5.317 9.516 1.00 80.81 90 LYS A C 1
ATOM 710 O O . LYS A 1 90 ? -24.690 -4.955 9.959 1.00 80.81 90 LYS A O 1
ATOM 715 N N . GLY A 1 91 ? -22.697 -5.965 10.242 1.00 72.69 91 GLY A N 1
ATOM 716 C CA . GLY A 1 91 ? -22.882 -6.317 11.653 1.00 72.69 91 GLY A CA 1
ATOM 717 C C . GLY A 1 91 ? -22.698 -5.163 12.646 1.00 72.69 91 GLY A C 1
ATOM 718 O O . GLY A 1 91 ? -22.842 -5.388 13.842 1.00 72.69 91 GLY A O 1
ATOM 719 N N . LEU A 1 92 ? -22.362 -3.946 12.191 1.00 75.12 92 LEU A N 1
ATOM 720 C CA . LEU A 1 92 ? -22.110 -2.799 13.069 1.00 75.12 92 LEU A CA 1
ATOM 721 C C . LEU A 1 92 ? -23.336 -1.864 13.164 1.00 75.12 92 LEU A C 1
ATOM 723 O O . LEU A 1 92 ? -23.895 -1.499 12.116 1.00 75.12 92 LEU A O 1
ATOM 727 N N . PRO A 1 93 ? -23.709 -1.417 14.384 1.00 68.50 93 PRO A N 1
ATOM 728 C CA . PRO A 1 93 ? -24.696 -0.356 14.601 1.00 68.50 93 PRO A CA 1
ATOM 729 C C . PRO A 1 93 ? -24.298 0.935 13.869 1.00 68.50 93 PRO A C 1
ATOM 731 O O . PRO A 1 93 ? -23.111 1.249 13.769 1.00 68.50 93 PRO A O 1
ATOM 734 N N . GLU A 1 94 ? -25.266 1.718 13.375 1.00 61.88 94 GLU A N 1
ATOM 735 C CA . GLU A 1 94 ? -25.016 2.925 12.556 1.00 61.88 94 GLU A CA 1
ATOM 736 C C . GLU A 1 94 ? -24.090 3.963 13.210 1.00 61.88 94 GLU A C 1
ATOM 738 O O . GLU A 1 94 ? -23.385 4.693 12.513 1.00 61.88 94 GLU A O 1
ATOM 743 N N . GLN A 1 95 ? -24.034 3.976 14.540 1.00 59.31 95 GLN A N 1
ATOM 744 C CA . GLN A 1 95 ? -23.197 4.871 15.339 1.00 59.31 95 GLN A CA 1
ATOM 745 C C . GLN A 1 95 ? -21.699 4.489 15.283 1.00 59.31 95 GLN A C 1
ATOM 747 O O . GLN A 1 95 ? -20.842 5.373 15.299 1.00 59.31 95 GLN A O 1
ATOM 752 N N . GLU A 1 96 ? -21.372 3.199 15.118 1.00 60.31 96 GLU A N 1
ATOM 753 C CA . GLU A 1 96 ? -19.994 2.681 14.991 1.00 60.31 96 GLU A CA 1
ATOM 754 C C . GLU A 1 96 ? -19.500 2.610 13.531 1.00 60.31 96 GLU A C 1
ATOM 756 O O . GLU A 1 96 ? -18.298 2.448 13.283 1.00 60.31 96 GLU A O 1
ATOM 761 N N . ARG A 1 97 ? -20.402 2.726 12.541 1.00 63.50 97 ARG A N 1
ATOM 762 C CA . ARG A 1 97 ? -20.078 2.623 11.102 1.00 63.50 97 ARG A CA 1
ATOM 763 C C . ARG A 1 97 ? -19.301 3.831 10.627 1.00 63.50 97 ARG A C 1
ATOM 765 O O . ARG A 1 97 ? -19.879 4.900 10.675 1.00 63.50 97 ARG A O 1
ATOM 772 N N . PHE A 1 98 ? -18.068 3.692 10.128 1.00 56.03 98 PHE A N 1
ATOM 773 C CA . PHE A 1 98 ? -17.183 4.799 9.703 1.00 56.03 98 PHE A CA 1
ATOM 774 C C . PHE A 1 98 ? -17.879 6.073 9.196 1.00 56.03 98 PHE A C 1
ATOM 776 O O . PHE A 1 98 ? -18.706 6.038 8.294 1.00 56.03 98 PHE A O 1
ATOM 783 N N . GLY A 1 99 ? -17.507 7.214 9.761 1.00 57.06 99 GLY A N 1
ATOM 784 C CA . GLY A 1 99 ? -17.983 8.517 9.339 1.00 57.06 99 GLY A CA 1
ATOM 785 C C . GLY A 1 99 ? -17.179 9.581 10.036 1.00 57.06 99 GLY A C 1
ATOM 786 O O . GLY A 1 99 ? -16.795 9.480 11.204 1.00 57.06 99 GLY A O 1
ATOM 787 N N . ILE A 1 100 ? -16.831 10.540 9.205 1.00 50.34 100 ILE A N 1
ATOM 788 C CA . ILE A 1 100 ? -15.677 11.382 9.383 1.00 50.34 100 ILE A CA 1
ATOM 789 C C . ILE A 1 100 ? -16.116 12.519 10.296 1.00 50.34 100 ILE A C 1
ATOM 791 O O . ILE A 1 100 ? -16.592 13.553 9.842 1.00 50.34 100 ILE A O 1
ATOM 795 N N . LYS A 1 101 ? -16.008 12.320 11.611 1.00 50.84 101 LYS A N 1
ATOM 796 C CA . LYS A 1 101 ? -15.939 13.461 12.520 1.00 50.84 101 LYS A CA 1
ATOM 797 C C . LYS A 1 101 ? -14.516 13.988 12.376 1.00 50.84 101 LYS A C 1
ATOM 799 O O . LYS A 1 101 ? -13.595 13.388 12.919 1.00 50.84 101 LYS A O 1
ATOM 804 N N . PHE A 1 102 ? -14.337 15.045 11.582 1.00 48.00 102 PHE A N 1
ATOM 805 C CA . PHE A 1 102 ? -13.080 15.790 11.466 1.00 48.00 102 PHE A CA 1
ATOM 806 C C . PHE A 1 102 ? -12.760 16.451 12.813 1.00 48.00 102 PHE A C 1
ATOM 808 O O . PHE A 1 102 ? -12.873 17.661 12.982 1.00 48.00 102 PHE A O 1
ATOM 815 N N . GLN A 1 103 ? -12.388 15.655 13.810 1.00 50.53 103 GLN A N 1
ATOM 816 C CA . GLN A 1 103 ? -11.693 16.166 14.975 1.00 50.53 103 GLN A CA 1
ATOM 817 C C . GLN A 1 103 ? -10.248 16.365 14.534 1.00 50.53 103 GLN A C 1
ATOM 819 O O . GLN A 1 103 ? -9.400 15.502 14.723 1.00 50.53 103 GLN A O 1
ATOM 824 N N . LEU A 1 104 ? -9.988 17.505 13.888 1.00 46.06 104 LEU A N 1
ATOM 825 C CA . LEU A 1 104 ? -8.647 18.056 13.711 1.00 46.06 104 LEU A CA 1
ATOM 826 C C . LEU A 1 104 ? -8.102 18.425 15.100 1.00 46.06 104 LEU A C 1
ATOM 828 O O . LEU A 1 104 ? -7.944 19.595 15.440 1.00 46.06 104 LEU A O 1
ATOM 832 N N . LYS A 1 105 ? -7.834 17.422 15.940 1.00 47.84 105 LYS A N 1
ATOM 833 C CA . LYS A 1 105 ? -6.839 17.582 16.989 1.00 47.84 105 LYS A CA 1
ATOM 834 C C . LYS A 1 105 ? -5.519 17.648 16.243 1.00 47.84 105 LYS A C 1
ATOM 836 O O . LYS A 1 105 ? -5.019 16.634 15.769 1.00 47.84 105 LYS A O 1
ATOM 841 N N . ALA A 1 106 ? -5.007 18.865 16.070 1.00 52.66 106 ALA A N 1
ATOM 842 C CA . ALA A 1 106 ? -3.632 19.058 15.649 1.00 52.66 106 ALA A CA 1
ATOM 843 C C . ALA A 1 106 ? -2.764 18.131 16.516 1.00 52.66 106 ALA A C 1
ATOM 845 O O . ALA A 1 106 ? -2.932 18.159 17.743 1.00 52.66 106 ALA A O 1
ATOM 846 N N . PRO A 1 107 ? -1.922 17.273 15.913 1.00 52.94 107 PRO A N 1
ATOM 847 C CA . PRO A 1 107 ? -1.075 16.380 16.682 1.00 52.94 107 PRO A CA 1
ATOM 848 C C . PRO A 1 107 ? -0.297 17.269 17.640 1.00 52.94 107 PRO A C 1
ATOM 850 O O . PRO A 1 107 ? 0.363 18.216 17.208 1.00 52.94 107 PRO A O 1
ATOM 853 N N . GLY A 1 108 ? -0.476 17.045 18.941 1.00 56.03 108 GLY A N 1
ATOM 854 C CA . GLY A 1 108 ? 0.242 17.797 19.953 1.00 56.03 108 GLY A CA 1
ATOM 855 C C . GLY A 1 108 ? 1.717 17.530 19.726 1.00 56.03 108 GLY A C 1
ATOM 856 O O . GLY A 1 108 ? 2.197 16.472 20.115 1.00 56.03 108 GLY A O 1
ATOM 857 N N . TRP A 1 109 ? 2.400 18.446 19.034 1.00 56.91 109 TRP A N 1
ATOM 858 C CA . TRP A 1 109 ? 3.843 18.416 18.853 1.00 56.91 109 TRP A CA 1
ATOM 859 C C . TRP A 1 109 ? 4.451 18.247 20.235 1.00 56.91 109 TRP A C 1
ATOM 861 O O . TRP A 1 109 ? 4.338 19.135 21.089 1.00 56.91 109 TRP A O 1
ATOM 871 N N . GLY A 1 110 ? 4.989 17.054 20.474 1.00 53.41 110 GLY A N 1
ATOM 872 C CA . GLY A 1 110 ? 5.513 16.689 21.766 1.00 53.41 110 GLY A CA 1
ATOM 873 C C . GLY A 1 110 ? 6.618 17.670 22.127 1.00 53.41 110 GLY A C 1
ATOM 874 O O . GLY A 1 110 ? 7.558 17.931 21.375 1.00 53.41 110 GLY A O 1
ATOM 875 N N . ARG A 1 111 ? 6.444 18.321 23.276 1.00 60.34 111 ARG A N 1
ATOM 876 C CA . ARG A 1 111 ? 7.379 19.315 23.811 1.00 60.34 111 ARG A CA 1
ATOM 877 C C . ARG A 1 111 ? 8.560 18.608 24.488 1.00 60.34 111 ARG A C 1
ATOM 879 O O . ARG A 1 111 ? 8.917 18.949 25.612 1.00 60.34 111 ARG A O 1
ATOM 886 N N . GLY A 1 112 ? 9.117 17.583 23.842 1.00 79.25 112 GLY A N 1
ATOM 887 C CA . GLY A 1 112 ? 10.215 16.764 24.350 1.00 79.25 112 GLY A CA 1
ATOM 888 C C . GLY A 1 112 ? 11.503 16.966 23.553 1.00 79.25 112 GLY A C 1
ATOM 889 O O . GLY A 1 112 ? 11.480 17.165 22.339 1.00 79.25 112 GLY A O 1
ATOM 890 N N . ALA A 1 113 ? 12.657 16.880 24.222 1.00 79.62 113 ALA A N 1
ATOM 891 C CA . ALA A 1 113 ? 13.962 16.915 23.551 1.00 79.62 113 ALA A CA 1
ATOM 892 C C . ALA A 1 113 ? 14.117 15.768 22.533 1.00 79.62 113 ALA A C 1
ATOM 894 O O . ALA A 1 113 ? 14.709 15.963 21.474 1.00 79.62 113 ALA A O 1
ATOM 895 N N . LEU A 1 114 ? 13.524 14.604 22.825 1.00 79.50 114 LEU A N 1
ATOM 896 C CA . LEU A 1 114 ? 13.508 13.448 21.930 1.00 79.50 114 LEU A CA 1
ATOM 897 C C . LEU A 1 114 ? 12.757 13.738 20.629 1.00 79.50 114 LEU A C 1
ATOM 899 O O . LEU A 1 114 ? 13.300 13.470 19.565 1.00 79.50 114 LEU A O 1
ATOM 903 N N . ASP A 1 115 ? 11.580 14.365 20.686 1.00 79.12 115 ASP A N 1
ATOM 904 C CA . ASP A 1 115 ? 10.819 14.711 19.477 1.00 79.12 115 ASP A CA 1
ATOM 905 C C . ASP A 1 115 ? 11.575 15.699 18.593 1.00 79.12 115 ASP A C 1
ATOM 907 O O . ASP A 1 115 ? 11.555 15.593 17.365 1.00 79.12 115 ASP A O 1
ATOM 911 N N . ARG A 1 116 ? 12.304 16.639 19.207 1.00 83.06 116 ARG A N 1
ATOM 912 C CA . ARG A 1 116 ? 13.145 17.590 18.476 1.00 83.06 116 ARG A CA 1
ATOM 913 C C . ARG A 1 116 ? 14.325 16.897 17.797 1.00 83.06 116 ARG A C 1
ATOM 915 O O . ARG A 1 116 ? 14.594 17.184 16.635 1.00 83.06 116 ARG A O 1
ATOM 922 N N . ILE A 1 117 ? 14.998 15.979 18.492 1.00 90.19 117 ILE A N 1
ATOM 923 C CA . ILE A 1 117 ? 16.098 15.185 17.926 1.00 90.19 117 ILE A CA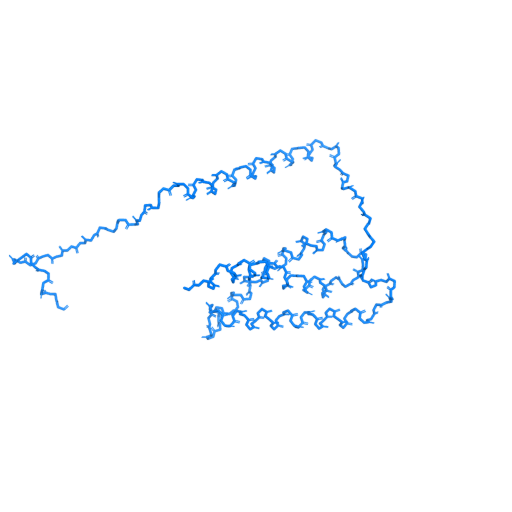 1
ATOM 924 C C . ILE A 1 117 ? 15.580 14.306 16.784 1.00 90.19 117 ILE A C 1
ATOM 926 O O . ILE A 1 117 ? 16.146 14.337 15.693 1.00 90.19 117 ILE A O 1
ATOM 930 N N . LEU A 1 118 ? 14.475 13.586 16.997 1.00 84.06 118 LEU A N 1
ATOM 931 C CA . LEU A 1 118 ? 13.834 12.753 15.978 1.00 84.06 118 LEU A CA 1
ATOM 932 C C . LEU A 1 118 ? 13.422 13.581 14.755 1.00 84.06 118 LEU A C 1
ATOM 934 O O . LEU A 1 118 ? 13.664 13.161 13.627 1.00 84.06 118 LEU A O 1
ATOM 938 N N . SER A 1 119 ? 12.881 14.783 14.965 1.00 84.00 119 SER A N 1
ATOM 939 C CA . SER A 1 119 ? 12.517 15.700 13.878 1.00 84.00 119 SER A CA 1
ATOM 940 C C . SER A 1 119 ? 13.739 16.184 13.095 1.00 84.00 119 SER A C 1
ATOM 942 O O . SER A 1 119 ? 13.698 16.214 11.869 1.00 84.00 119 SER A O 1
ATOM 944 N N . ILE A 1 120 ? 14.842 16.532 13.769 1.00 90.75 120 ILE A N 1
ATOM 945 C CA . ILE A 1 120 ? 16.088 16.946 13.102 1.00 90.75 120 ILE A CA 1
ATOM 946 C C . ILE A 1 120 ? 16.659 15.790 12.278 1.00 90.75 120 ILE A C 1
ATOM 948 O O . ILE A 1 120 ? 16.987 15.981 11.109 1.00 90.75 120 ILE A O 1
ATOM 952 N N . ILE A 1 121 ? 16.736 14.591 12.860 1.00 94.38 121 ILE A N 1
ATOM 953 C CA . ILE A 1 121 ? 17.200 13.387 12.159 1.00 94.38 121 ILE A CA 1
ATOM 954 C C . ILE A 1 121 ? 16.319 13.116 10.937 1.00 94.38 121 ILE A C 1
ATOM 956 O O . ILE A 1 121 ? 16.845 12.861 9.855 1.00 94.38 121 ILE A O 1
ATOM 960 N N . LEU A 1 122 ? 14.996 13.227 11.080 1.00 87.69 122 LEU A N 1
ATOM 961 C CA . LEU A 1 122 ? 14.051 13.055 9.979 1.00 87.69 122 LEU A CA 1
ATOM 962 C C . LEU A 1 122 ? 14.298 14.073 8.859 1.00 87.69 122 LEU A C 1
ATOM 964 O O . LEU A 1 122 ? 14.363 13.688 7.695 1.00 87.69 122 LEU A O 1
ATOM 968 N N . VAL A 1 123 ? 14.479 15.354 9.195 1.00 93.19 123 VAL A N 1
ATOM 969 C CA . VAL A 1 123 ? 14.779 16.405 8.209 1.00 93.19 123 VAL A CA 1
ATOM 970 C C . VAL A 1 123 ? 16.085 16.103 7.475 1.00 93.19 123 VAL A C 1
ATOM 972 O O . VAL A 1 123 ? 16.116 16.162 6.247 1.00 93.19 123 VAL A O 1
ATOM 975 N N . VAL A 1 124 ? 17.143 15.720 8.193 1.00 95.88 124 VAL A N 1
ATOM 976 C CA . VAL A 1 124 ? 18.433 15.351 7.587 1.00 95.88 124 VAL A CA 1
ATOM 977 C C . VAL A 1 124 ? 18.286 14.132 6.673 1.00 95.88 124 VAL A C 1
ATOM 979 O O . VAL A 1 124 ? 18.810 14.142 5.560 1.00 95.88 124 VAL A O 1
ATOM 982 N N . ALA A 1 125 ? 17.533 13.113 7.091 1.00 94.38 125 ALA A N 1
ATOM 983 C CA . ALA A 1 125 ? 17.274 11.923 6.285 1.00 94.38 125 ALA A CA 1
ATOM 984 C C . ALA A 1 125 ? 16.497 12.252 4.999 1.00 94.38 125 ALA A C 1
ATOM 986 O O . ALA A 1 125 ? 16.864 11.779 3.924 1.00 94.38 125 ALA A O 1
ATOM 987 N N . VAL A 1 126 ? 15.467 13.103 5.083 1.00 94.44 126 VAL A N 1
ATOM 988 C CA . VAL A 1 126 ? 14.692 13.559 3.916 1.00 94.44 126 VAL A CA 1
ATOM 989 C C . VAL A 1 126 ? 15.573 14.357 2.955 1.00 94.44 126 VAL A C 1
ATOM 991 O O . VAL A 1 126 ? 15.555 14.092 1.753 1.00 94.44 126 VAL A O 1
ATOM 994 N N . LEU A 1 127 ? 16.381 15.293 3.462 1.00 96.44 127 LEU A N 1
ATOM 995 C CA . LEU A 1 127 ? 17.310 16.072 2.637 1.00 96.44 127 LEU A CA 1
ATOM 996 C C . LEU A 1 127 ? 18.363 15.181 1.969 1.00 96.44 127 LEU A C 1
ATOM 998 O O . LEU A 1 127 ? 18.632 15.348 0.781 1.00 96.44 127 LEU A O 1
ATOM 1002 N N . GLY A 1 128 ? 18.915 14.209 2.698 1.00 95.38 128 GLY A N 1
ATOM 1003 C CA . GLY A 1 128 ? 19.858 13.232 2.155 1.00 95.38 128 GLY A CA 1
ATOM 1004 C C . GLY A 1 128 ? 19.239 12.373 1.051 1.00 95.38 128 GLY A C 1
ATOM 1005 O O . GLY A 1 128 ? 19.834 12.223 -0.014 1.00 95.38 128 GLY A O 1
ATOM 1006 N N . ALA A 1 129 ? 18.017 11.874 1.257 1.00 92.25 129 ALA A N 1
ATOM 1007 C CA . ALA A 1 129 ? 17.293 11.091 0.256 1.00 92.25 129 ALA A CA 1
ATOM 1008 C C . ALA A 1 129 ? 16.987 11.906 -1.014 1.00 92.25 129 ALA A C 1
ATOM 1010 O O . ALA A 1 129 ? 17.213 11.424 -2.125 1.00 92.25 129 ALA A O 1
ATOM 1011 N N . LEU A 1 130 ? 16.529 13.155 -0.863 1.00 95.00 130 LEU A N 1
ATOM 1012 C CA . LEU A 1 130 ? 16.299 14.070 -1.988 1.00 95.00 130 LEU A CA 1
ATOM 1013 C C . LEU A 1 130 ? 17.601 14.410 -2.723 1.00 95.00 130 LEU A C 1
ATOM 1015 O O . LEU A 1 130 ? 17.628 14.401 -3.953 1.00 95.00 130 LEU A O 1
ATOM 1019 N N . GLY A 1 131 ? 18.683 14.663 -1.984 1.00 93.94 131 GLY A N 1
ATOM 1020 C CA . GLY A 1 131 ? 20.008 14.911 -2.548 1.00 93.94 131 GLY A CA 1
ATOM 1021 C C . GLY A 1 131 ? 20.527 13.715 -3.344 1.00 93.94 131 GLY A C 1
ATOM 1022 O O . GLY A 1 131 ? 21.014 13.886 -4.460 1.00 93.94 131 GLY A O 1
ATOM 1023 N N . MET A 1 132 ? 20.350 12.498 -2.824 1.00 91.38 132 MET A N 1
ATOM 1024 C CA . MET A 1 132 ? 20.742 11.270 -3.516 1.00 91.38 132 MET A CA 1
ATOM 1025 C C . MET A 1 132 ? 19.912 11.028 -4.780 1.00 91.38 132 MET A C 1
ATOM 1027 O O . MET A 1 132 ? 20.471 10.682 -5.818 1.00 91.38 132 MET A O 1
ATOM 1031 N N . LEU A 1 133 ? 18.599 11.265 -4.734 1.00 89.38 133 LEU A N 1
ATOM 1032 C CA .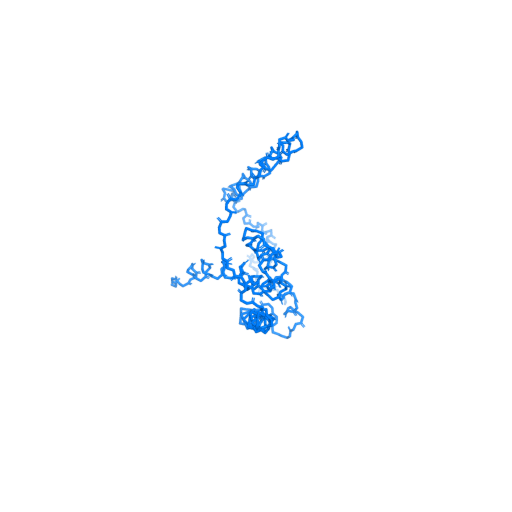 LEU A 1 133 ? 17.738 11.222 -5.921 1.00 89.38 133 LEU A CA 1
ATOM 1033 C C . LEU A 1 133 ? 18.185 12.233 -6.984 1.00 89.38 133 LEU A C 1
ATOM 1035 O O . LEU A 1 133 ? 18.321 11.872 -8.153 1.00 89.38 133 LEU A O 1
ATOM 1039 N N . GLY A 1 134 ? 18.455 13.477 -6.579 1.00 90.88 134 GLY A N 1
ATOM 1040 C CA . GLY A 1 134 ? 18.976 14.513 -7.472 1.00 90.88 134 GLY A CA 1
ATOM 1041 C C . GLY A 1 134 ? 20.316 14.116 -8.091 1.00 90.88 134 GLY A C 1
ATOM 1042 O O . GLY A 1 134 ? 20.499 14.249 -9.300 1.00 90.88 134 GLY A O 1
ATOM 1043 N N . TYR A 1 135 ? 21.215 13.547 -7.284 1.00 91.44 135 TYR A N 1
ATOM 1044 C CA . TYR A 1 135 ? 22.494 13.022 -7.750 1.00 91.44 135 TYR A CA 1
ATOM 1045 C C . TYR A 1 135 ? 22.313 11.906 -8.782 1.00 91.44 135 TYR A C 1
ATOM 1047 O O . TYR A 1 135 ? 22.920 11.976 -9.840 1.00 91.44 135 TYR A O 1
ATOM 1055 N N . VAL A 1 136 ? 21.450 10.914 -8.536 1.00 88.25 136 VAL A N 1
ATOM 1056 C CA . VAL A 1 136 ? 21.205 9.799 -9.474 1.00 88.25 136 VAL A CA 1
ATOM 1057 C C . VAL A 1 136 ? 20.627 10.281 -10.808 1.00 88.25 136 VAL A C 1
ATOM 1059 O O . VAL A 1 136 ? 20.950 9.722 -11.854 1.00 88.25 136 VAL A O 1
ATOM 1062 N N . ILE A 1 137 ? 19.776 11.308 -10.789 1.00 87.88 137 ILE A N 1
ATOM 1063 C CA . ILE A 1 137 ? 19.194 11.883 -12.010 1.00 87.88 137 ILE A CA 1
ATOM 1064 C C . ILE A 1 137 ? 20.240 12.681 -12.801 1.00 87.88 137 ILE A C 1
ATOM 1066 O O . ILE A 1 137 ? 20.244 12.623 -14.030 1.00 87.88 137 ILE A O 1
ATOM 1070 N N . ALA A 1 138 ? 21.106 13.428 -12.111 1.00 88.25 138 ALA A N 1
ATOM 1071 C CA . ALA A 1 138 ? 22.125 14.273 -12.733 1.00 88.25 138 ALA A CA 1
ATOM 1072 C C . ALA A 1 138 ? 23.399 13.507 -13.127 1.00 88.25 138 ALA A C 1
ATOM 1074 O O . ALA A 1 138 ? 24.104 13.921 -14.048 1.00 88.25 138 ALA A O 1
ATOM 1075 N N . ALA A 1 139 ? 23.713 12.411 -12.432 1.00 83.38 139 ALA A N 1
ATOM 1076 C CA . ALA A 1 139 ? 24.891 11.607 -12.700 1.00 83.38 139 ALA A CA 1
ATOM 1077 C C . ALA A 1 139 ? 24.782 10.980 -14.100 1.00 83.38 139 ALA A C 1
ATOM 1079 O O . ALA A 1 139 ? 23.753 10.385 -14.441 1.00 83.38 139 ALA A O 1
ATOM 1080 N N . PRO A 1 140 ? 25.835 11.089 -14.931 1.00 74.38 140 PRO A N 1
ATOM 1081 C CA . PRO A 1 140 ? 25.831 10.474 -16.243 1.00 74.38 140 PRO A CA 1
ATOM 1082 C C . PRO A 1 140 ? 25.685 8.964 -16.071 1.00 74.38 140 PRO A C 1
ATOM 1084 O O . PRO A 1 140 ? 26.442 8.331 -15.334 1.00 74.38 140 PRO A O 1
ATOM 1087 N N . LYS A 1 141 ? 24.706 8.382 -16.767 1.00 66.81 141 LYS A N 1
ATOM 1088 C CA . LYS A 1 141 ? 24.563 6.931 -16.865 1.00 66.81 141 LYS A CA 1
ATOM 1089 C C . LYS A 1 141 ? 25.766 6.420 -17.643 1.00 66.81 141 LYS A C 1
ATOM 1091 O O . LYS A 1 141 ? 25.758 6.429 -18.873 1.00 66.81 141 LYS A O 1
ATOM 1096 N N . VAL A 1 142 ? 26.827 6.053 -16.932 1.00 69.75 142 VAL A N 1
ATOM 1097 C CA . VAL A 1 142 ? 27.966 5.356 -17.520 1.00 69.75 142 VAL A CA 1
ATOM 1098 C C . VAL A 1 142 ? 27.416 4.009 -17.970 1.00 69.75 142 VAL A C 1
ATOM 1100 O O . VAL A 1 142 ? 27.232 3.109 -17.158 1.00 69.75 142 VAL A O 1
ATOM 1103 N N . GLY A 1 143 ? 27.039 3.914 -19.247 1.00 63.62 143 GLY A N 1
ATOM 1104 C CA . GLY A 1 143 ? 26.695 2.639 -19.859 1.00 63.62 143 GLY A CA 1
ATOM 1105 C C . GLY A 1 143 ? 27.860 1.686 -19.632 1.00 63.62 143 GLY A C 1
ATOM 1106 O O . GLY A 1 143 ? 29.016 2.094 -19.776 1.00 63.62 143 GLY A O 1
ATOM 1107 N N . GLU A 1 144 ? 27.559 0.463 -19.205 1.00 65.56 144 GLU A N 1
ATOM 1108 C CA . GLU A 1 144 ? 28.567 -0.563 -18.965 1.00 65.56 144 GLU A CA 1
ATOM 1109 C C . GLU A 1 144 ? 29.445 -0.685 -20.215 1.00 65.56 144 GLU A C 1
ATOM 1111 O O . GLU A 1 144 ? 28.982 -1.052 -21.295 1.00 65.56 144 GLU A O 1
ATOM 1116 N N . LYS A 1 145 ? 30.714 -0.286 -20.096 1.00 65.06 145 LYS A N 1
ATOM 1117 C CA . LYS A 1 145 ? 31.695 -0.490 -21.157 1.00 65.06 145 LYS A CA 1
ATOM 1118 C C . LYS A 1 145 ? 32.150 -1.933 -21.049 1.00 65.06 145 LYS A C 1
ATOM 1120 O O . LYS A 1 145 ? 33.042 -2.242 -20.264 1.00 65.06 145 LYS A O 1
ATOM 1125 N N . PHE A 1 146 ? 31.500 -2.812 -21.797 1.00 68.44 146 PHE A N 1
ATOM 1126 C CA . PHE A 1 146 ? 31.981 -4.173 -21.959 1.00 68.44 146 PHE A CA 1
ATOM 1127 C C . PHE A 1 146 ? 33.290 -4.150 -22.753 1.00 68.44 146 PHE A C 1
ATOM 1129 O O . PHE A 1 146 ? 33.391 -3.507 -23.797 1.00 68.44 146 PHE A O 1
ATOM 1136 N N . THR A 1 147 ? 34.307 -4.842 -22.245 1.00 74.12 147 THR A N 1
ATOM 1137 C CA . THR A 1 147 ? 35.507 -5.159 -23.019 1.00 74.12 147 THR A CA 1
ATOM 1138 C C . THR A 1 147 ? 35.140 -6.283 -23.977 1.00 74.12 147 THR A C 1
ATOM 1140 O O . THR A 1 147 ? 35.033 -7.438 -23.572 1.00 74.12 147 THR A O 1
ATOM 1143 N N . GLU A 1 148 ? 34.903 -5.951 -25.240 1.00 73.62 148 GLU A N 1
ATOM 1144 C CA . GLU A 1 148 ? 34.647 -6.950 -26.274 1.00 73.62 148 GLU A CA 1
ATOM 1145 C C . GLU A 1 148 ? 35.975 -7.579 -26.715 1.00 73.62 148 GLU A C 1
ATOM 1147 O O . GLU A 1 148 ? 36.883 -6.898 -27.194 1.00 73.62 148 GLU A O 1
ATOM 1152 N N . PHE A 1 149 ? 36.107 -8.892 -26.518 1.00 75.81 149 PHE A N 1
ATOM 1153 C CA . PHE A 1 149 ? 37.266 -9.659 -26.963 1.00 75.81 149 PHE A CA 1
ATOM 1154 C C . PHE A 1 149 ? 36.972 -10.265 -28.337 1.00 75.81 149 PHE A C 1
ATOM 1156 O O . PHE A 1 149 ? 36.210 -11.223 -28.453 1.00 75.81 149 PHE A O 1
ATOM 1163 N N . TYR A 1 150 ? 37.576 -9.701 -29.382 1.00 69.25 150 TYR A N 1
ATOM 1164 C CA . TYR A 1 150 ? 37.487 -10.230 -30.740 1.00 69.25 150 TYR A CA 1
ATOM 1165 C C . TYR A 1 150 ? 38.683 -11.140 -31.017 1.00 69.25 150 TYR A C 1
ATOM 1167 O O . TYR A 1 150 ? 39.825 -10.681 -31.046 1.00 69.25 150 TYR A O 1
ATOM 1175 N N . ILE A 1 151 ? 38.429 -12.426 -31.266 1.00 71.25 151 ILE A N 1
ATOM 1176 C CA . ILE A 1 151 ? 39.434 -13.316 -31.855 1.00 71.25 151 ILE A CA 1
ATO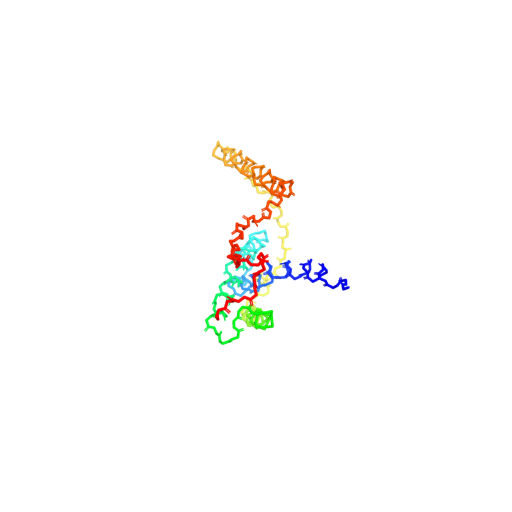M 1177 C C . ILE A 1 151 ? 39.377 -13.102 -33.367 1.00 71.25 151 ILE A C 1
ATOM 1179 O O . ILE A 1 151 ? 38.430 -13.517 -34.033 1.00 71.25 151 ILE A O 1
ATOM 1183 N N . LEU A 1 152 ? 40.373 -12.401 -33.902 1.00 71.25 152 LEU A N 1
ATOM 1184 C CA . LEU A 1 152 ? 40.511 -12.164 -35.335 1.00 71.25 152 LEU A CA 1
ATOM 1185 C C . LEU A 1 152 ? 41.378 -13.266 -35.950 1.00 71.25 152 LEU A C 1
ATOM 1187 O O . LEU A 1 152 ? 42.453 -13.573 -35.436 1.00 71.25 152 LEU A O 1
ATOM 1191 N N . GLY A 1 153 ? 40.918 -13.854 -37.057 1.00 70.31 153 GLY A N 1
ATOM 1192 C CA . GLY A 1 153 ? 41.734 -14.770 -37.854 1.00 70.31 153 GLY A CA 1
ATOM 1193 C C . GLY A 1 153 ? 42.851 -14.037 -38.610 1.00 70.31 153 GLY A C 1
ATOM 1194 O O . GLY A 1 153 ? 42.893 -12.807 -38.653 1.00 70.31 153 GLY A O 1
ATOM 1195 N N . LEU A 1 154 ? 43.729 -14.792 -39.279 1.00 71.94 154 LEU A N 1
ATOM 1196 C CA . LEU A 1 154 ? 44.858 -14.280 -40.084 1.00 71.94 154 LEU A CA 1
ATOM 1197 C C . LEU A 1 154 ? 44.464 -13.227 -41.143 1.00 71.94 154 LEU A C 1
ATOM 1199 O O . LEU A 1 154 ? 45.301 -12.440 -41.572 1.00 71.94 154 LEU A O 1
ATOM 1203 N N . SER A 1 155 ? 43.196 -13.197 -41.558 1.00 74.00 155 SER A N 1
ATOM 1204 C CA . SER A 1 155 ? 42.628 -12.257 -42.532 1.00 74.00 155 SER A CA 1
ATOM 1205 C C . SER A 1 155 ? 42.021 -10.987 -41.911 1.00 74.00 155 SER A C 1
ATOM 1207 O O . SER A 1 155 ? 41.439 -10.177 -42.634 1.00 74.00 155 SER A O 1
ATOM 1209 N N . GLY A 1 156 ? 42.112 -10.803 -40.588 1.00 71.38 156 GLY A N 1
ATOM 1210 C CA . GLY A 1 156 ? 41.549 -9.642 -39.885 1.00 71.38 156 GLY A CA 1
ATOM 1211 C C . GLY A 1 156 ? 40.017 -9.616 -39.843 1.00 71.38 156 GLY A C 1
ATOM 1212 O O . GLY A 1 156 ? 39.427 -8.576 -39.559 1.00 71.38 156 GLY A O 1
ATOM 1213 N N . LYS A 1 157 ? 39.361 -10.745 -40.140 1.00 71.38 157 LYS A N 1
ATOM 1214 C CA . LYS A 1 157 ? 37.904 -10.914 -40.085 1.00 71.38 157 LYS A CA 1
ATOM 1215 C C . LYS A 1 157 ? 37.537 -12.029 -39.109 1.00 71.38 157 LYS A C 1
ATOM 1217 O O . LYS A 1 157 ? 38.225 -13.045 -39.028 1.00 71.38 157 LYS A O 1
ATOM 1222 N N . ALA A 1 158 ? 36.442 -11.838 -38.379 1.00 68.88 158 ALA A N 1
ATOM 1223 C CA . ALA A 1 158 ? 35.866 -12.832 -37.474 1.00 68.88 158 ALA A CA 1
ATOM 1224 C C . ALA A 1 158 ? 34.886 -13.743 -38.237 1.00 68.88 158 ALA A C 1
ATOM 1226 O O . ALA A 1 158 ? 33.683 -13.691 -38.002 1.00 68.88 158 ALA A O 1
ATOM 1227 N N . THR A 1 159 ? 35.374 -14.494 -39.229 1.00 58.31 159 THR A N 1
ATOM 1228 C CA . THR A 1 159 ? 34.508 -15.274 -40.141 1.00 58.31 159 THR A CA 1
ATOM 1229 C C . THR A 1 159 ? 34.649 -16.795 -40.055 1.00 58.31 159 THR A C 1
ATOM 1231 O O . THR A 1 159 ? 33.919 -17.469 -40.761 1.00 58.31 159 THR A O 1
ATOM 1234 N N . ASP A 1 160 ? 35.485 -17.346 -39.171 1.00 57.28 160 ASP A N 1
ATOM 1235 C CA . ASP A 1 160 ? 35.673 -18.804 -39.031 1.00 57.28 160 ASP A CA 1
ATOM 1236 C C . ASP A 1 160 ? 35.730 -19.227 -37.554 1.00 57.28 160 ASP A C 1
ATOM 1238 O O . ASP A 1 160 ? 36.780 -19.599 -37.028 1.00 57.28 160 ASP A O 1
ATOM 1242 N N . TYR A 1 161 ? 34.594 -19.130 -36.862 1.00 52.47 161 TYR A N 1
ATOM 1243 C CA . TYR A 1 161 ? 34.405 -19.763 -35.553 1.00 52.47 161 TYR A CA 1
ATOM 1244 C C . TYR A 1 161 ? 33.580 -21.051 -35.753 1.00 52.47 161 TYR A C 1
ATOM 1246 O O . TYR A 1 161 ? 32.638 -20.999 -36.547 1.00 52.47 161 TYR A O 1
ATOM 1254 N N . PRO A 1 162 ? 33.925 -22.190 -35.118 1.00 63.69 162 PRO A N 1
ATOM 1255 C CA . PRO A 1 162 ? 33.140 -23.424 -35.217 1.00 63.69 162 PRO A CA 1
ATOM 1256 C C . PRO A 1 162 ? 31.725 -23.297 -34.636 1.00 63.69 162 PRO A C 1
ATOM 1258 O O . PRO A 1 162 ? 31.530 -22.496 -33.693 1.00 63.69 162 PRO A O 1
#

Sequence (162 aa):
MPSNSLRIALGLPFLLFFPGYTLVAALFPKRESLEAIERVALSFGMSIAVVPLIGLILNYTPWGIRLEPVLYSVTSFIFITSIVAWLRRKGLPEQERFGIKFQLKAPGWGRGALDRILSIILVVAVLGALGMLGYVIAAPKVGEKFTEFYILGLSGKATDYP

Organism: NCBI:txid412755

InterPro domains:
  IPR011674 Domain of unknown function DUF1616 [PF07760] (3-162)
  IPR036259 MFS transporter superfamily [SSF103473] (10-144)

pLDDT: mean 81.3, std 14.12, range [46.06, 96.56]

Secondary structure (DSSP, 8-state):
--HHHHHHHHHHHHHHHHHHHHHHHHH--BSTTS-HHHHHHHHHHHHHHHHHHHHHHHHTSTT-S-HHHHHHHHHHHHHHHHHHHHHHHHTS-TTTB--------------SHHHHHHHHHHHHHHHHHHHHHHHHHHS--------------TTSS-----